Protein AF-A0A1G0LLL1-F1 (afdb_monomer_lite)

Sequence (115 aa):
MPLNSSVRENGEIIITSGDRLTIENAADFARLAREALTSSKSVEVEFDAEVEIDLTGMQIICSACKSAAASGRSFTYRGSKPQGLDKIIAASGAERTGICKHNNESTCIWFGGAK

Foldseek 3Di:
DDWDWDADPVREIETECPQECEPVCVVVVLVVLVVRLVRGLHYEYEYDQNRAYAPSSLVSLLVSLLVSQVVNGDYYYDDDDHVNQVVRLVVVVQADDAFDPSNVRDGDVRRYDDD

Radius of gyration: 13.0 Å; chains: 1; bounding box: 35×29×30 Å

Secondary structure (DSSP, 8-state):
---EEEE-TTS-EEEE--SEESTTTHHHHHHHHHHHHHH-SEEEEEPPTT-EE-HHHHHHHHHHHHHHHHTT-EEEEESSPPHHHHHHHHHHT----SEETTTTTEEBTTTB---

Structure (mmCIF, N/CA/C/O backbone):
data_AF-A0A1G0LLL1-F1
#
_entry.id   AF-A0A1G0LLL1-F1
#
loop_
_atom_site.group_PDB
_atom_site.id
_atom_site.type_symbol
_atom_site.label_atom_id
_atom_site.label_alt_id
_atom_site.label_comp_id
_atom_site.label_asym_id
_atom_site.label_entity_id
_atom_site.label_seq_id
_atom_site.pdbx_PDB_ins_code
_atom_site.Cartn_x
_atom_site.Cartn_y
_atom_site.Cartn_z
_atom_site.occupancy
_atom_site.B_iso_or_equiv
_atom_site.auth_seq_id
_atom_site.auth_comp_id
_atom_site.auth_asym_id
_atom_site.auth_atom_id
_atom_site.pdbx_PDB_model_num
ATOM 1 N N . MET A 1 1 ? -0.999 5.108 -14.574 1.00 67.31 1 MET A N 1
ATOM 2 C CA . MET A 1 1 ? -2.004 6.111 -14.098 1.00 67.31 1 MET A CA 1
ATOM 3 C C . MET A 1 1 ? -1.399 6.962 -12.977 1.00 67.31 1 MET A C 1
ATOM 5 O O . MET A 1 1 ? -0.451 6.484 -12.370 1.00 67.31 1 MET A O 1
ATOM 9 N N . PRO A 1 2 ? -1.879 8.185 -12.667 1.00 83.19 2 PRO A N 1
ATOM 10 C CA . PRO A 1 2 ? -1.361 8.941 -11.526 1.00 83.19 2 PRO A CA 1
ATOM 11 C C . PRO A 1 2 ? -1.886 8.385 -10.197 1.00 83.19 2 PRO A C 1
ATOM 13 O O . PRO A 1 2 ? -3.046 7.978 -10.097 1.00 83.19 2 PRO A O 1
ATOM 16 N N . LEU A 1 3 ? -1.037 8.430 -9.173 1.00 90.12 3 LEU A N 1
ATOM 17 C CA . LEU A 1 3 ? -1.390 8.112 -7.794 1.00 90.12 3 LEU A CA 1
ATOM 18 C C . LEU A 1 3 ? -2.528 9.033 -7.304 1.00 90.12 3 LEU A C 1
ATOM 20 O O . LEU A 1 3 ? -2.406 10.258 -7.355 1.00 90.12 3 LEU A O 1
ATOM 24 N N . ASN A 1 4 ? -3.631 8.457 -6.821 1.00 95.00 4 ASN A N 1
ATOM 25 C CA . ASN A 1 4 ? -4.787 9.204 -6.314 1.00 95.00 4 ASN A CA 1
ATOM 26 C C . ASN A 1 4 ? -5.577 8.397 -5.270 1.00 95.00 4 ASN A C 1
ATOM 28 O O . ASN A 1 4 ? -5.233 7.256 -4.958 1.00 95.00 4 ASN A O 1
ATOM 32 N N . SER A 1 5 ? -6.634 9.000 -4.718 1.00 95.88 5 SER A N 1
ATOM 33 C CA . SER A 1 5 ? -7.599 8.290 -3.878 1.00 95.88 5 SER A CA 1
ATOM 34 C C . SER A 1 5 ? -9.036 8.706 -4.185 1.00 95.88 5 SER A C 1
ATOM 36 O O . SER A 1 5 ? -9.280 9.860 -4.538 1.00 95.88 5 SER A O 1
ATOM 38 N N . SER A 1 6 ? -9.982 7.786 -4.009 1.00 96.50 6 SER A N 1
ATOM 39 C CA . SER A 1 6 ? -11.421 8.008 -4.172 1.00 96.50 6 SER A CA 1
ATOM 40 C C . SER A 1 6 ? -12.202 7.444 -2.985 1.00 96.50 6 SER A C 1
ATOM 42 O O . SER A 1 6 ? -11.753 6.504 -2.330 1.00 96.50 6 SER A O 1
ATOM 44 N N . VAL A 1 7 ? -13.369 8.023 -2.699 1.00 96.69 7 VAL A N 1
ATOM 45 C CA . VAL A 1 7 ? -14.257 7.594 -1.608 1.00 96.69 7 VAL A CA 1
ATOM 46 C C . VAL A 1 7 ? -15.496 6.930 -2.206 1.00 96.69 7 VAL A C 1
ATOM 48 O O . VAL A 1 7 ? -16.117 7.476 -3.116 1.00 96.69 7 VAL A O 1
ATOM 51 N N . ARG A 1 8 ? -15.855 5.748 -1.706 1.00 94.75 8 ARG A N 1
ATOM 52 C CA . ARG A 1 8 ? -17.081 5.018 -2.060 1.00 94.75 8 ARG A CA 1
ATOM 53 C C . ARG A 1 8 ? -18.255 5.486 -1.192 1.00 94.75 8 ARG A C 1
ATOM 55 O O . ARG A 1 8 ? -18.061 6.013 -0.101 1.00 94.75 8 ARG A O 1
ATOM 62 N N . GLU A 1 9 ? -19.485 5.217 -1.630 1.00 92.00 9 GLU A N 1
ATOM 63 C CA . GLU A 1 9 ? -20.710 5.563 -0.880 1.00 92.00 9 GLU A CA 1
ATOM 64 C C . GLU A 1 9 ? -20.760 4.944 0.529 1.00 92.00 9 GLU A C 1
ATOM 66 O O . GLU A 1 9 ? -21.301 5.540 1.455 1.00 92.00 9 GLU A O 1
ATOM 71 N N . ASN A 1 10 ? -20.149 3.770 0.716 1.00 92.31 10 ASN A N 1
ATOM 72 C CA . ASN A 1 10 ? -20.046 3.084 2.008 1.00 92.31 10 ASN A CA 1
ATOM 73 C C . ASN A 1 10 ? -18.925 3.637 2.920 1.00 92.31 10 ASN A C 1
ATOM 75 O O . ASN A 1 10 ? -18.676 3.077 3.987 1.00 92.31 10 ASN A O 1
ATOM 79 N N . GLY A 1 11 ? -18.229 4.701 2.503 1.00 94.00 11 GLY A N 1
ATOM 80 C CA . GLY A 1 11 ? -17.121 5.316 3.236 1.00 94.00 11 GLY A CA 1
ATOM 81 C C . GLY A 1 11 ? -15.769 4.612 3.080 1.00 94.00 11 GLY A C 1
ATOM 82 O O . GLY A 1 11 ? -14.795 5.037 3.700 1.00 94.00 11 GLY A O 1
ATOM 83 N N . GLU A 1 12 ? -15.672 3.553 2.274 1.00 96.88 12 GLU A N 1
ATOM 84 C CA . GLU A 1 12 ? -14.394 2.933 1.907 1.00 96.88 12 GLU A CA 1
ATOM 85 C C . GLU A 1 12 ? -13.560 3.879 1.039 1.00 96.88 12 GLU A C 1
ATOM 87 O O . GLU A 1 12 ? -14.090 4.552 0.151 1.00 96.88 12 GLU A O 1
ATOM 92 N N . ILE A 1 13 ? -12.249 3.918 1.280 1.00 98.38 13 ILE A N 1
ATOM 93 C CA . ILE A 1 13 ? -11.316 4.700 0.464 1.00 98.38 13 ILE A CA 1
ATOM 94 C C . ILE A 1 13 ? -10.486 3.757 -0.400 1.00 98.38 13 ILE A C 1
ATOM 96 O O . ILE A 1 13 ? -9.875 2.820 0.109 1.00 98.38 13 ILE A O 1
ATOM 100 N N . ILE A 1 14 ? -10.427 4.036 -1.701 1.00 97.81 14 ILE A N 1
ATOM 101 C CA . ILE A 1 14 ? -9.565 3.324 -2.647 1.00 97.81 14 ILE A CA 1
ATOM 102 C C . ILE A 1 14 ? -8.410 4.233 -3.029 1.00 97.81 14 ILE A C 1
ATOM 104 O O . ILE A 1 14 ? -8.640 5.335 -3.520 1.00 97.81 14 ILE A O 1
ATOM 108 N N . ILE A 1 15 ? -7.185 3.760 -2.837 1.00 97.75 15 ILE A N 1
ATOM 109 C CA . ILE A 1 15 ? -5.958 4.400 -3.308 1.00 97.75 15 ILE A CA 1
ATOM 110 C C . ILE A 1 15 ? -5.537 3.695 -4.593 1.00 97.75 15 ILE A C 1
ATOM 112 O O . ILE A 1 15 ? -5.243 2.503 -4.563 1.00 97.75 15 ILE A O 1
ATOM 116 N N . THR A 1 16 ? -5.470 4.405 -5.715 1.00 96.31 16 THR A N 1
ATOM 117 C CA . THR A 1 16 ? -4.892 3.839 -6.940 1.00 96.31 16 THR A CA 1
ATOM 118 C C . THR A 1 16 ? -3.383 4.038 -6.896 1.00 96.31 16 THR A C 1
ATOM 120 O O . THR A 1 16 ? -2.953 5.188 -6.800 1.00 96.31 16 THR A O 1
ATOM 123 N N . SER A 1 17 ? -2.577 2.976 -6.987 1.00 93.38 17 SER A N 1
ATOM 124 C CA . SER A 1 17 ? -1.107 3.063 -6.866 1.00 93.38 17 SER A CA 1
ATOM 125 C C . SER A 1 17 ? -0.455 3.937 -7.935 1.00 93.38 17 SER A C 1
ATOM 127 O O . SER A 1 17 ? 0.611 4.499 -7.712 1.00 93.38 17 SER A O 1
ATOM 129 N N . GLY A 1 18 ? -1.093 4.021 -9.102 1.00 92.62 18 GLY A N 1
ATOM 130 C CA . GLY A 1 18 ? -0.440 4.466 -10.319 1.00 92.62 18 GLY A CA 1
ATOM 131 C C . GLY A 1 18 ? 0.526 3.421 -10.878 1.00 92.62 18 GL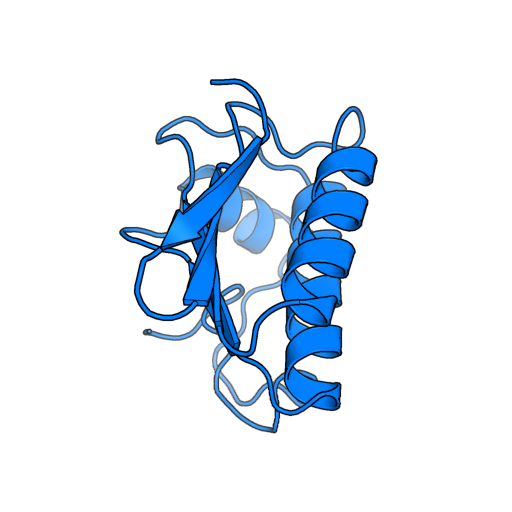Y A C 1
ATOM 132 O O . GLY A 1 18 ? 0.503 2.264 -10.459 1.00 92.62 18 GLY A O 1
ATOM 133 N N . ASP A 1 19 ? 1.347 3.830 -11.841 1.00 94.94 19 ASP A N 1
ATOM 134 C CA . ASP A 1 19 ? 2.285 2.956 -12.566 1.00 94.94 19 ASP A CA 1
ATOM 135 C C . ASP A 1 19 ? 3.591 2.667 -11.811 1.00 94.94 19 ASP A C 1
ATOM 137 O O . ASP A 1 19 ? 4.329 1.754 -12.174 1.00 94.94 19 ASP A O 1
ATOM 141 N N . ARG A 1 20 ? 3.892 3.419 -10.752 1.00 95.62 20 ARG A N 1
ATOM 142 C CA . ARG A 1 20 ? 5.109 3.260 -9.953 1.00 95.62 20 ARG A CA 1
ATOM 143 C C . ARG A 1 20 ? 4.774 3.382 -8.474 1.00 95.62 20 ARG A C 1
ATOM 145 O O . ARG A 1 20 ? 3.992 4.241 -8.078 1.00 95.62 20 ARG A O 1
ATOM 152 N N . LEU A 1 21 ? 5.418 2.568 -7.656 1.00 96.81 21 LEU A N 1
ATOM 153 C CA . LEU A 1 21 ? 5.509 2.713 -6.212 1.00 96.81 21 LEU A CA 1
ATOM 154 C C . LEU A 1 21 ? 6.959 2.425 -5.811 1.00 96.81 21 LEU A C 1
ATOM 156 O O . LEU A 1 21 ? 7.299 1.346 -5.320 1.00 96.81 21 LEU A O 1
ATOM 160 N N . THR A 1 22 ? 7.816 3.399 -6.091 1.00 97.12 22 THR A N 1
ATOM 161 C CA . THR A 1 22 ? 9.268 3.337 -5.900 1.00 97.12 22 THR A CA 1
ATOM 162 C C . THR A 1 22 ? 9.730 4.452 -4.973 1.00 97.12 22 THR A C 1
ATOM 164 O O . THR A 1 22 ? 8.937 5.308 -4.586 1.00 97.12 22 THR A O 1
ATOM 167 N N . ILE A 1 23 ? 11.013 4.499 -4.621 1.00 97.06 23 ILE A N 1
ATOM 168 C CA . ILE A 1 23 ? 11.592 5.556 -3.781 1.00 97.06 23 ILE A CA 1
ATOM 169 C C . ILE A 1 23 ? 11.255 6.983 -4.255 1.00 97.06 23 ILE A C 1
ATOM 171 O O . ILE A 1 23 ? 11.136 7.886 -3.429 1.00 97.06 23 ILE A O 1
ATOM 175 N N . GLU A 1 24 ? 11.048 7.181 -5.560 1.00 96.25 24 GLU A N 1
ATOM 176 C CA . GLU A 1 24 ? 10.748 8.483 -6.168 1.00 96.25 24 GLU A CA 1
ATOM 177 C C . GLU A 1 24 ? 9.362 9.022 -5.783 1.00 96.25 24 GLU A C 1
ATOM 179 O O . GLU A 1 24 ? 9.202 10.231 -5.634 1.00 96.25 24 GLU A O 1
ATOM 184 N N . ASN A 1 25 ? 8.364 8.148 -5.603 1.00 94.38 25 ASN A N 1
ATOM 185 C CA . ASN A 1 25 ? 6.966 8.540 -5.361 1.00 94.38 25 ASN A CA 1
ATOM 186 C C . ASN A 1 25 ? 6.316 7.862 -4.137 1.00 94.38 25 ASN A C 1
ATOM 188 O O . ASN A 1 25 ? 5.175 8.144 -3.766 1.00 94.38 25 ASN A O 1
ATOM 192 N N . ALA A 1 26 ? 7.075 7.015 -3.451 1.00 95.44 26 ALA A N 1
ATOM 193 C CA . ALA A 1 26 ? 6.731 6.339 -2.211 1.00 95.44 26 ALA A CA 1
ATOM 194 C C . ALA A 1 26 ? 6.191 7.296 -1.133 1.00 95.44 26 ALA A C 1
ATOM 196 O O . ALA A 1 26 ? 5.244 6.963 -0.415 1.00 95.44 26 ALA A O 1
ATOM 197 N N . ALA A 1 27 ? 6.767 8.497 -1.023 1.00 96.25 27 ALA A N 1
ATOM 198 C CA . ALA A 1 27 ? 6.351 9.495 -0.041 1.00 96.25 27 ALA A CA 1
ATOM 199 C C . ALA A 1 27 ? 4.897 9.954 -0.247 1.00 96.25 27 ALA A C 1
ATOM 201 O O . ALA A 1 27 ? 4.161 10.120 0.731 1.00 96.25 27 ALA A O 1
ATOM 202 N N . ASP A 1 28 ? 4.460 10.097 -1.500 1.00 96.69 28 ASP A N 1
ATOM 203 C CA . ASP A 1 28 ? 3.085 10.483 -1.814 1.00 96.69 28 ASP A CA 1
ATOM 204 C C . ASP A 1 28 ? 2.104 9.366 -1.470 1.00 96.69 28 ASP A C 1
ATOM 206 O O . ASP A 1 28 ? 1.057 9.624 -0.872 1.00 96.69 28 ASP A O 1
ATOM 210 N N . PHE A 1 29 ? 2.467 8.113 -1.756 1.00 97.44 29 PHE A N 1
ATOM 211 C CA . PHE A 1 29 ? 1.650 6.969 -1.363 1.00 97.44 29 PHE A CA 1
ATOM 212 C C . PHE A 1 29 ? 1.551 6.856 0.162 1.00 97.44 29 PHE A C 1
ATOM 214 O O . PHE A 1 29 ? 0.459 6.670 0.695 1.00 97.44 29 PHE A O 1
ATOM 221 N N . ALA A 1 30 ? 2.657 7.043 0.891 1.00 98.06 30 ALA A N 1
ATOM 222 C CA . ALA A 1 30 ? 2.648 7.052 2.354 1.00 98.06 30 ALA A CA 1
ATOM 223 C C . ALA A 1 30 ? 1.742 8.154 2.921 1.00 98.06 30 ALA A C 1
ATOM 225 O O . ALA A 1 30 ? 1.027 7.933 3.904 1.00 98.06 30 ALA A O 1
ATOM 226 N N . ARG A 1 31 ? 1.760 9.342 2.306 1.00 97.88 31 ARG A N 1
ATOM 227 C CA . ARG A 1 31 ? 0.882 10.453 2.679 1.00 97.88 31 ARG A CA 1
ATOM 228 C C . ARG A 1 31 ? -0.589 10.084 2.462 1.00 97.88 31 ARG A C 1
ATOM 230 O O . ARG A 1 31 ? -1.360 10.190 3.415 1.00 97.88 31 ARG A O 1
ATOM 237 N N . LEU A 1 32 ? -0.953 9.589 1.277 1.00 97.62 32 LEU A N 1
ATOM 238 C CA . LEU A 1 32 ? -2.327 9.176 0.966 1.00 97.62 32 LEU A CA 1
ATOM 239 C C . LEU A 1 32 ? -2.807 8.030 1.858 1.00 97.62 32 LEU A C 1
ATOM 241 O O . LEU A 1 32 ? -3.914 8.091 2.382 1.00 97.62 32 LEU A O 1
ATOM 245 N N . ALA A 1 33 ? -1.974 7.014 2.093 1.00 98.00 33 ALA A N 1
ATOM 246 C CA . ALA A 1 33 ? -2.311 5.900 2.974 1.00 98.00 33 ALA A CA 1
ATOM 247 C C . ALA A 1 33 ? -2.608 6.379 4.400 1.00 98.00 33 ALA A C 1
ATOM 249 O O . ALA A 1 33 ? -3.587 5.950 5.007 1.00 98.00 33 ALA A O 1
ATOM 250 N N . ARG A 1 34 ? -1.810 7.313 4.929 1.00 97.94 34 ARG A N 1
ATOM 251 C CA . ARG A 1 34 ? -2.033 7.894 6.260 1.00 97.94 34 ARG A CA 1
ATOM 252 C C . ARG A 1 34 ? -3.316 8.725 6.325 1.00 97.94 34 ARG A C 1
ATOM 254 O O . ARG A 1 34 ? -4.057 8.615 7.302 1.00 97.94 34 ARG A O 1
ATOM 261 N N . GLU A 1 35 ? -3.578 9.551 5.315 1.00 97.81 35 GLU A N 1
ATOM 262 C CA . GLU A 1 35 ? -4.807 10.351 5.218 1.00 97.81 35 GLU A CA 1
ATOM 263 C C . GLU A 1 35 ? -6.043 9.442 5.127 1.00 97.81 35 GLU A C 1
ATOM 265 O O . GLU A 1 35 ? -6.977 9.584 5.917 1.00 97.81 35 GLU A O 1
ATOM 270 N N . ALA A 1 36 ? -6.011 8.438 4.248 1.00 97.88 36 ALA A N 1
ATOM 271 C CA . ALA A 1 36 ? -7.090 7.472 4.071 1.00 97.88 36 ALA A CA 1
ATOM 272 C C . ALA A 1 36 ? -7.361 6.673 5.351 1.00 97.88 36 ALA A C 1
ATOM 274 O O . ALA A 1 36 ? -8.507 6.561 5.787 1.00 97.88 36 ALA A O 1
ATOM 275 N N . LEU A 1 37 ? -6.304 6.177 6.002 1.00 97.81 37 LEU A N 1
ATOM 276 C CA . LEU A 1 37 ? -6.421 5.458 7.268 1.00 97.81 37 LEU A CA 1
ATOM 277 C C . LEU A 1 37 ? -6.862 6.362 8.416 1.00 97.81 37 LEU A C 1
ATOM 279 O O . LEU A 1 37 ? -7.336 5.852 9.416 1.00 97.81 37 LEU A O 1
ATOM 283 N N . THR A 1 38 ? -6.736 7.683 8.324 1.00 97.00 38 THR A N 1
ATOM 284 C CA . THR A 1 38 ? -7.313 8.579 9.338 1.00 97.00 38 THR A CA 1
ATOM 285 C C . THR A 1 38 ? -8.822 8.718 9.136 1.00 97.00 38 THR A C 1
ATOM 287 O O . THR A 1 38 ? -9.577 8.692 10.110 1.00 97.00 38 THR A O 1
ATOM 290 N N . SER A 1 39 ? -9.252 8.796 7.876 1.00 96.50 39 SER A N 1
ATOM 291 C CA . SER A 1 39 ? -10.620 9.138 7.476 1.00 96.50 39 SER A CA 1
ATOM 292 C C . SER A 1 39 ? -11.564 7.944 7.305 1.00 96.50 39 SER A C 1
ATOM 294 O O . SER A 1 39 ? -12.776 8.130 7.365 1.00 96.50 39 SER A O 1
ATOM 296 N N . SER A 1 40 ? -11.051 6.725 7.108 1.00 97.69 40 SER A N 1
ATOM 297 C CA . SER A 1 40 ? -11.876 5.530 6.897 1.00 97.69 40 SER A CA 1
ATOM 298 C C . SER A 1 40 ? -11.455 4.341 7.757 1.00 97.69 40 SER A C 1
ATOM 300 O O . SER A 1 40 ? -10.309 4.212 8.188 1.00 97.69 40 SER A O 1
ATOM 302 N N . LYS A 1 41 ? -12.420 3.452 8.014 1.00 96.81 41 LYS A N 1
ATOM 303 C CA . LYS A 1 41 ? -12.182 2.143 8.635 1.00 96.81 41 LYS A CA 1
ATOM 304 C C . LYS A 1 41 ? -11.673 1.107 7.634 1.00 96.81 41 LYS A C 1
ATOM 306 O O . LYS A 1 41 ? -11.016 0.168 8.074 1.00 96.81 41 LYS A O 1
ATOM 311 N N . SER A 1 42 ? -11.973 1.279 6.343 1.00 96.88 42 SER A N 1
ATOM 312 C CA . SER A 1 42 ? -11.550 0.380 5.268 1.00 96.88 42 SER A CA 1
ATOM 313 C C . SER A 1 42 ? -10.842 1.153 4.173 1.00 96.88 42 SER A C 1
ATOM 315 O O . SER A 1 42 ? -11.411 2.069 3.574 1.00 96.88 42 SER A O 1
ATOM 317 N N . VAL A 1 43 ? -9.592 0.776 3.930 1.00 98.19 43 VAL A N 1
ATOM 318 C CA . VAL A 1 43 ? -8.774 1.322 2.855 1.00 98.19 43 VAL A CA 1
ATOM 319 C C . VAL A 1 43 ? -8.306 0.176 1.970 1.00 98.19 43 VAL A C 1
ATOM 321 O O . VAL A 1 43 ? -7.733 -0.807 2.450 1.00 98.19 43 VAL A O 1
ATOM 324 N N . GLU A 1 44 ? -8.528 0.314 0.670 1.00 97.56 44 GLU A N 1
ATOM 325 C CA . GLU A 1 44 ? -8.042 -0.623 -0.335 1.00 97.56 44 GLU A CA 1
ATOM 326 C C . GLU A 1 44 ? -7.054 0.051 -1.280 1.00 97.56 44 GLU A C 1
ATOM 328 O O . GLU A 1 44 ? -7.208 1.216 -1.639 1.00 97.56 44 GLU A O 1
ATOM 333 N N . VAL A 1 45 ? -6.041 -0.693 -1.709 1.00 97.44 45 VAL A N 1
ATOM 334 C CA . VAL A 1 45 ? -5.128 -0.280 -2.772 1.00 97.44 45 VAL A CA 1
ATOM 335 C C . VAL A 1 45 ? -5.528 -0.987 -4.055 1.00 97.44 45 VAL A C 1
ATOM 337 O O . VAL A 1 45 ? -5.580 -2.215 -4.102 1.00 97.44 45 VAL A O 1
ATOM 340 N N . GLU A 1 46 ? -5.805 -0.221 -5.096 1.00 96.38 46 GLU A N 1
ATOM 341 C CA . GLU A 1 46 ? -5.978 -0.735 -6.448 1.00 96.38 46 GLU A CA 1
ATOM 342 C C . GLU A 1 46 ? -4.679 -0.508 -7.216 1.00 96.38 46 GLU A C 1
ATOM 344 O O . GLU A 1 46 ? -4.203 0.624 -7.338 1.00 96.38 46 GLU A O 1
ATOM 349 N N . PHE A 1 47 ? -4.075 -1.596 -7.683 1.00 95.50 47 PHE A N 1
ATOM 350 C CA . PHE A 1 47 ? -2.813 -1.527 -8.402 1.00 95.50 47 PHE A CA 1
ATOM 351 C C . PHE A 1 47 ? -3.032 -1.423 -9.902 1.00 95.50 47 PHE A C 1
ATOM 353 O O . PHE A 1 47 ? -3.897 -2.097 -10.461 1.00 95.50 47 PHE A O 1
ATOM 360 N N . ASP A 1 48 ? -2.189 -0.624 -10.552 1.00 94.25 48 ASP A N 1
ATOM 361 C CA . ASP A 1 48 ? -1.991 -0.746 -11.992 1.00 94.25 48 ASP A CA 1
ATOM 362 C C . ASP A 1 48 ? -1.399 -2.135 -12.304 1.00 94.25 48 ASP A C 1
ATOM 364 O O . ASP A 1 48 ? -0.617 -2.681 -11.519 1.00 94.25 48 ASP A O 1
ATOM 368 N N . ALA A 1 49 ? -1.795 -2.733 -13.428 1.00 88.75 49 ALA A N 1
ATOM 369 C CA . ALA A 1 49 ? -1.401 -4.096 -13.781 1.00 88.75 49 ALA A CA 1
ATOM 370 C C . ALA A 1 49 ? 0.121 -4.237 -13.945 1.00 88.75 49 ALA A C 1
ATOM 372 O O . ALA A 1 49 ? 0.685 -5.277 -13.599 1.00 88.75 49 ALA A O 1
ATOM 373 N N . GLU A 1 50 ? 0.778 -3.181 -14.429 1.00 93.31 50 GLU A N 1
ATOM 374 C CA . GLU A 1 50 ? 2.220 -3.144 -14.685 1.00 93.31 50 GLU A CA 1
ATOM 375 C C . GLU A 1 50 ? 2.976 -2.282 -13.666 1.00 93.31 50 GLU A C 1
ATOM 377 O O . GLU A 1 50 ? 4.094 -1.848 -13.937 1.00 93.31 50 GLU A O 1
ATOM 382 N N . VAL A 1 51 ? 2.387 -2.045 -12.485 1.00 96.06 51 VAL A N 1
ATOM 383 C CA . VAL A 1 51 ? 3.009 -1.210 -11.453 1.00 96.06 51 VAL A CA 1
ATOM 384 C C . VAL A 1 51 ? 4.432 -1.681 -11.119 1.00 96.06 51 VAL A C 1
ATOM 386 O O . VAL A 1 51 ? 4.671 -2.834 -10.737 1.00 96.06 51 VAL A O 1
ATOM 389 N N . GLU A 1 52 ? 5.390 -0.767 -11.231 1.00 96.88 52 GLU A N 1
ATOM 390 C CA . GLU A 1 52 ? 6.761 -0.979 -10.780 1.00 96.88 52 GLU A CA 1
ATOM 391 C C . GLU A 1 52 ? 6.827 -0.772 -9.265 1.00 96.88 52 GLU A C 1
ATOM 393 O O . GLU A 1 52 ? 6.422 0.276 -8.767 1.00 96.88 52 GLU A O 1
ATOM 398 N N . ILE A 1 53 ? 7.331 -1.755 -8.517 1.00 97.56 53 ILE A N 1
ATOM 399 C CA . ILE A 1 53 ? 7.425 -1.680 -7.054 1.00 97.56 53 ILE A CA 1
ATOM 400 C C . ILE A 1 53 ? 8.843 -2.040 -6.625 1.00 97.56 53 ILE A C 1
ATOM 402 O O . ILE A 1 53 ? 9.349 -3.104 -6.983 1.00 97.56 53 ILE A O 1
A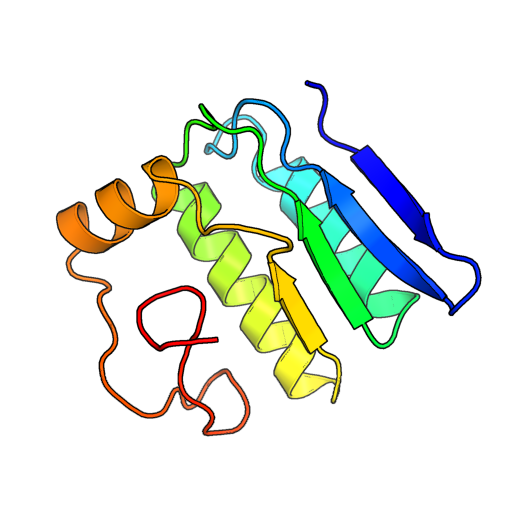TOM 406 N N . ASP A 1 54 ? 9.460 -1.172 -5.826 1.00 97.31 54 ASP A N 1
ATOM 407 C CA . ASP A 1 54 ? 10.762 -1.423 -5.213 1.00 97.31 54 ASP A CA 1
ATOM 408 C C . ASP A 1 54 ? 10.652 -1.724 -3.708 1.00 97.31 54 ASP A C 1
ATOM 410 O O . ASP A 1 54 ? 9.568 -1.832 -3.121 1.00 97.31 54 ASP A O 1
ATOM 414 N N . LEU A 1 55 ? 11.812 -1.877 -3.065 1.00 97.25 55 LEU A N 1
ATOM 415 C CA . LEU A 1 55 ? 11.900 -2.162 -1.638 1.00 97.25 55 LEU A CA 1
ATOM 416 C C . LEU A 1 55 ? 11.227 -1.075 -0.782 1.00 97.25 55 LEU A C 1
ATOM 418 O O . LEU A 1 55 ? 10.598 -1.398 0.227 1.00 97.25 55 LEU A O 1
ATOM 422 N N . THR A 1 56 ? 11.328 0.196 -1.170 1.00 97.69 56 THR A N 1
ATOM 423 C CA . THR A 1 56 ? 10.720 1.312 -0.439 1.00 97.69 56 THR A CA 1
ATOM 424 C C . THR A 1 56 ? 9.198 1.257 -0.535 1.00 97.69 56 THR A C 1
ATOM 426 O O . THR A 1 56 ? 8.518 1.368 0.489 1.00 97.69 56 THR A O 1
ATOM 429 N N . GLY A 1 57 ? 8.653 0.999 -1.726 1.00 97.25 57 GLY A N 1
ATOM 430 C CA . GLY A 1 57 ? 7.217 0.793 -1.917 1.00 97.25 57 GLY A CA 1
ATOM 431 C C . GLY A 1 57 ? 6.670 -0.352 -1.063 1.00 97.25 57 GLY A C 1
ATOM 432 O O . GLY A 1 57 ? 5.700 -0.186 -0.315 1.00 97.25 57 GLY A O 1
ATOM 433 N N . MET A 1 58 ? 7.359 -1.494 -1.087 1.00 96.44 58 MET A N 1
ATOM 434 C CA . MET A 1 58 ? 7.036 -2.659 -0.260 1.00 96.44 58 MET A CA 1
ATOM 435 C C . MET A 1 58 ? 7.048 -2.325 1.244 1.00 96.44 58 MET A C 1
ATOM 437 O O . MET A 1 58 ? 6.113 -2.666 1.976 1.00 96.44 58 MET A O 1
ATOM 441 N N . GLN A 1 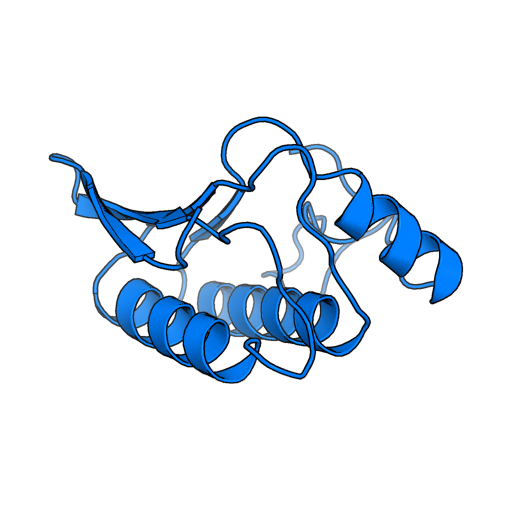59 ? 8.079 -1.630 1.731 1.00 96.62 59 GLN A N 1
ATOM 442 C CA . GLN A 1 59 ? 8.187 -1.240 3.141 1.00 96.62 59 GLN A CA 1
ATOM 443 C C . GLN A 1 59 ? 7.048 -0.316 3.583 1.00 96.62 59 GLN A C 1
ATOM 445 O O . GLN A 1 59 ? 6.537 -0.461 4.698 1.00 96.62 59 GLN A O 1
ATOM 450 N N . ILE A 1 60 ? 6.606 0.598 2.717 1.00 97.69 60 ILE A N 1
ATOM 451 C CA . ILE A 1 60 ? 5.496 1.505 3.025 1.00 97.69 60 ILE A CA 1
ATOM 452 C C . ILE A 1 60 ? 4.170 0.753 3.103 1.00 97.69 60 ILE A C 1
ATOM 454 O O . ILE A 1 60 ? 3.402 1.010 4.029 1.00 97.69 60 ILE A O 1
ATOM 458 N N . ILE A 1 61 ? 3.924 -0.220 2.221 1.00 97.06 61 ILE A N 1
ATOM 459 C CA . ILE A 1 61 ? 2.754 -1.109 2.317 1.00 97.06 61 ILE A CA 1
ATOM 460 C C . ILE A 1 61 ? 2.733 -1.825 3.676 1.00 97.06 61 ILE A C 1
ATOM 462 O O . ILE A 1 61 ? 1.710 -1.833 4.363 1.00 97.06 61 ILE A O 1
ATOM 466 N N . CYS A 1 62 ? 3.871 -2.381 4.106 1.00 95.94 62 CYS A N 1
ATOM 467 C CA . CYS A 1 62 ? 3.984 -3.039 5.411 1.00 95.94 62 CYS A CA 1
ATOM 468 C C . CYS A 1 62 ? 3.712 -2.069 6.571 1.00 95.94 62 CYS A C 1
ATOM 470 O O . CYS A 1 62 ? 2.969 -2.390 7.501 1.00 95.94 62 CYS A O 1
ATOM 472 N N . SER A 1 63 ? 4.279 -0.862 6.499 1.00 97.06 63 SER A N 1
ATOM 473 C CA . SER A 1 63 ? 4.071 0.192 7.493 1.00 97.06 63 SER A CA 1
ATOM 474 C C . SER A 1 63 ? 2.597 0.604 7.586 1.00 97.06 63 SER A C 1
ATOM 476 O O . SER A 1 63 ? 2.036 0.638 8.681 1.00 97.06 63 SER A O 1
ATOM 478 N N . ALA A 1 64 ? 1.932 0.820 6.447 1.00 97.50 64 ALA A N 1
ATOM 479 C CA . ALA A 1 64 ? 0.512 1.157 6.383 1.00 97.50 64 ALA A CA 1
ATOM 480 C C . ALA A 1 64 ? -0.372 0.033 6.949 1.00 97.50 64 ALA A C 1
ATOM 482 O O . ALA A 1 64 ? -1.248 0.301 7.770 1.00 97.50 64 ALA A O 1
ATOM 483 N N . CYS A 1 65 ? -0.090 -1.228 6.599 1.00 96.38 65 CYS A N 1
ATOM 484 C CA . CYS A 1 65 ? -0.763 -2.394 7.177 1.00 96.38 65 CYS A CA 1
ATOM 485 C C . CYS A 1 65 ? -0.622 -2.427 8.707 1.00 96.38 65 CYS A C 1
ATOM 487 O O . CYS A 1 65 ? -1.607 -2.628 9.418 1.00 96.38 65 CYS A O 1
ATOM 489 N N . LYS A 1 66 ? 0.587 -2.169 9.223 1.00 95.88 66 LYS A N 1
ATOM 490 C CA . LYS A 1 66 ? 0.852 -2.097 10.665 1.00 95.88 66 LYS A CA 1
ATOM 491 C C . LYS A 1 66 ? 0.074 -0.969 11.344 1.00 95.88 66 LYS A C 1
ATOM 493 O O . LYS A 1 66 ? -0.505 -1.179 12.409 1.00 95.88 66 LYS A O 1
ATOM 498 N N . SER A 1 67 ? 0.043 0.220 10.746 1.00 96.56 67 SER A N 1
ATOM 499 C CA . SER A 1 67 ? -0.712 1.366 11.266 1.00 96.56 67 SER A CA 1
ATOM 500 C C . SER A 1 67 ? -2.223 1.127 11.263 1.00 96.56 67 SER A C 1
ATOM 502 O O . SER A 1 67 ? -2.907 1.515 12.214 1.00 96.56 67 SER A O 1
ATOM 504 N N . ALA A 1 68 ? -2.740 0.466 10.225 1.00 96.75 68 ALA A N 1
ATOM 505 C CA . ALA A 1 68 ? -4.142 0.083 10.134 1.00 96.75 68 ALA A CA 1
ATOM 506 C C . ALA A 1 68 ? -4.514 -0.893 11.257 1.00 96.75 68 ALA A C 1
ATOM 508 O O . ALA A 1 68 ? -5.433 -0.616 12.029 1.00 96.75 68 ALA A O 1
ATOM 509 N N . ALA A 1 69 ? -3.722 -1.956 11.424 1.00 95.06 69 ALA A N 1
ATOM 510 C CA . ALA A 1 69 ? -3.908 -2.954 12.469 1.00 95.06 69 ALA A CA 1
ATOM 511 C C . ALA A 1 69 ? -3.910 -2.331 13.876 1.00 95.06 69 ALA A C 1
ATOM 513 O O . ALA A 1 69 ? -4.851 -2.551 14.641 1.00 95.06 69 ALA A O 1
ATOM 514 N N . ALA A 1 70 ? -2.929 -1.469 14.173 1.00 94.69 70 ALA A N 1
ATOM 515 C CA . ALA A 1 70 ? -2.824 -0.759 15.451 1.00 94.69 70 ALA A CA 1
ATOM 516 C C . ALA A 1 70 ? -4.025 0.157 15.752 1.00 94.69 70 ALA A C 1
ATOM 518 O O . ALA A 1 70 ? -4.281 0.476 16.910 1.00 94.69 70 ALA A O 1
ATOM 519 N N . SER A 1 71 ? -4.762 0.573 14.720 1.00 94.50 71 SER A N 1
ATOM 520 C CA . SER A 1 71 ? -5.939 1.436 14.848 1.00 94.50 71 SER A CA 1
ATOM 521 C C . SER A 1 71 ? -7.270 0.691 14.690 1.00 94.50 71 SER A C 1
ATOM 523 O O . SER A 1 71 ? -8.313 1.337 14.612 1.00 94.50 71 SER A O 1
ATOM 525 N N . GLY A 1 72 ? -7.256 -0.643 14.578 1.00 94.50 72 GLY A N 1
ATOM 526 C CA . GLY A 1 72 ? -8.463 -1.439 14.325 1.00 94.50 72 GLY A CA 1
ATOM 527 C C . GLY A 1 72 ? -9.114 -1.174 12.959 1.00 94.50 72 GLY A C 1
ATOM 528 O O . GLY A 1 72 ? -10.334 -1.260 12.835 1.00 94.50 72 GLY A O 1
ATOM 529 N N . ARG A 1 73 ? -8.317 -0.810 11.947 1.00 95.62 73 ARG A N 1
ATOM 530 C CA . ARG A 1 73 ? -8.747 -0.520 10.567 1.00 95.62 73 ARG A CA 1
ATOM 531 C C . ARG A 1 73 ? -8.235 -1.593 9.608 1.00 95.62 73 ARG A C 1
ATOM 533 O O . ARG A 1 73 ? -7.236 -2.251 9.901 1.00 95.62 73 ARG A O 1
ATOM 540 N N . SER A 1 74 ? -8.874 -1.743 8.450 1.00 95.00 74 SER A N 1
ATOM 541 C CA . SER A 1 74 ? -8.399 -2.621 7.376 1.00 95.00 74 SER A CA 1
ATOM 542 C C . SER A 1 74 ? -7.594 -1.848 6.332 1.00 95.00 74 SER A C 1
ATOM 544 O O . SER A 1 74 ? -7.958 -0.749 5.916 1.00 95.00 74 SER A O 1
ATOM 546 N N . PHE A 1 75 ? -6.492 -2.459 5.899 1.00 96.69 75 PHE A N 1
ATOM 547 C CA . PHE A 1 75 ? -5.679 -2.006 4.776 1.00 96.69 75 PHE A CA 1
ATOM 548 C C . PHE A 1 75 ? -5.387 -3.205 3.877 1.00 96.69 75 PHE A C 1
ATOM 550 O O . PHE A 1 75 ? -4.587 -4.075 4.237 1.00 96.69 75 PHE A O 1
ATOM 557 N N . THR A 1 76 ? -6.082 -3.288 2.744 1.00 95.62 76 THR A N 1
ATOM 558 C CA . THR A 1 76 ? -5.994 -4.432 1.822 1.00 95.62 76 THR A CA 1
ATOM 559 C C . THR A 1 76 ? -5.778 -3.979 0.382 1.00 95.62 76 THR A C 1
ATOM 561 O O . THR A 1 76 ? -5.650 -2.786 0.126 1.00 95.62 76 THR A O 1
ATOM 564 N N . TYR A 1 77 ? -5.691 -4.911 -0.563 1.00 95.12 77 TYR A N 1
ATOM 565 C CA . TYR A 1 77 ? -5.697 -4.596 -1.989 1.00 95.12 77 TYR A CA 1
ATOM 566 C C . TYR A 1 77 ? -6.992 -5.062 -2.647 1.00 95.12 77 TYR A C 1
ATOM 568 O O . TYR A 1 77 ? -7.587 -6.067 -2.243 1.00 95.12 77 TYR A O 1
ATOM 576 N N . ARG A 1 78 ? -7.409 -4.334 -3.679 1.00 93.38 78 ARG A N 1
ATOM 577 C CA . ARG A 1 78 ? -8.534 -4.676 -4.543 1.00 93.38 78 ARG A CA 1
ATOM 578 C C . ARG A 1 78 ? -8.034 -5.470 -5.746 1.00 93.38 78 ARG A C 1
ATOM 580 O O . ARG A 1 78 ? -7.008 -5.140 -6.328 1.00 93.38 78 ARG A O 1
ATOM 587 N N . GLY A 1 79 ? -8.782 -6.502 -6.128 1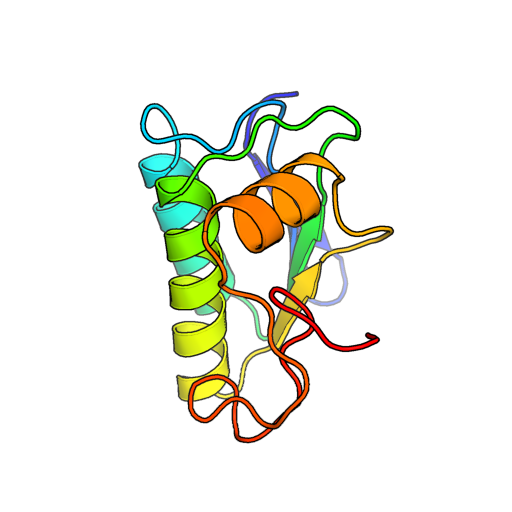.00 90.50 79 GLY A N 1
ATOM 588 C CA . GLY A 1 79 ? -8.414 -7.366 -7.247 1.00 90.50 79 GLY A CA 1
ATOM 589 C C . GLY A 1 79 ? -7.210 -8.253 -6.928 1.00 90.50 79 GLY A C 1
ATOM 590 O O . GLY A 1 79 ? -7.111 -8.813 -5.835 1.00 90.50 79 GLY A O 1
ATOM 591 N N . SER A 1 80 ? -6.322 -8.411 -7.906 1.00 88.81 80 SER A N 1
ATOM 592 C CA . SER A 1 80 ? -5.139 -9.264 -7.798 1.00 88.81 80 SER A CA 1
ATOM 593 C C . SER A 1 80 ? -3.945 -8.503 -7.233 1.00 88.81 80 SER A C 1
ATOM 595 O O . SER A 1 80 ? -3.759 -7.316 -7.490 1.00 88.81 80 SER A O 1
ATOM 597 N N . LYS A 1 81 ? -3.094 -9.216 -6.495 1.00 89.94 81 LYS A N 1
ATOM 598 C CA . LYS A 1 81 ? -1.799 -8.688 -6.070 1.00 89.94 81 LYS A CA 1
ATOM 599 C C . LYS A 1 81 ? -0.919 -8.439 -7.311 1.00 89.94 81 LYS A C 1
ATOM 601 O O . LYS A 1 81 ? -0.881 -9.308 -8.184 1.00 89.94 81 LYS A O 1
ATOM 606 N N . PRO A 1 82 ? -0.232 -7.288 -7.425 1.00 93.25 82 PRO A N 1
ATOM 607 C CA . PRO A 1 82 ? 0.553 -6.978 -8.613 1.00 93.25 82 PRO A CA 1
ATOM 608 C C . PRO A 1 82 ? 1.822 -7.829 -8.666 1.00 93.25 82 PRO A C 1
ATOM 610 O O . PRO A 1 82 ? 2.487 -8.042 -7.649 1.00 93.25 82 PRO A O 1
ATOM 613 N N . GLN A 1 83 ? 2.216 -8.241 -9.872 1.00 93.31 83 GLN A N 1
ATOM 614 C CA . GLN A 1 83 ? 3.421 -9.050 -10.079 1.00 93.31 83 GLN A CA 1
ATOM 615 C C . GLN A 1 83 ? 4.693 -8.336 -9.587 1.00 93.31 83 GLN A C 1
ATOM 617 O O . GLN A 1 83 ? 5.630 -8.989 -9.130 1.00 93.31 83 GLN A O 1
ATOM 622 N N . GLY A 1 84 ? 4.732 -6.999 -9.659 1.00 94.31 84 GLY A N 1
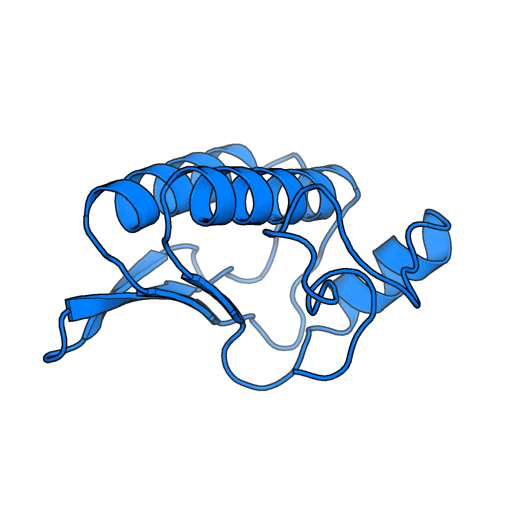ATOM 623 C CA . GLY A 1 84 ? 5.827 -6.195 -9.109 1.00 94.31 84 GLY A CA 1
ATOM 624 C C . GLY A 1 84 ? 6.034 -6.435 -7.611 1.00 94.31 84 GLY A C 1
ATOM 625 O O . GLY A 1 84 ? 7.169 -6.607 -7.169 1.00 94.31 84 GLY A O 1
ATOM 626 N N . LEU A 1 85 ? 4.942 -6.558 -6.846 1.00 94.81 85 LEU A N 1
ATOM 627 C CA . LEU A 1 85 ? 5.008 -6.852 -5.415 1.00 94.81 85 LEU A CA 1
ATOM 628 C C . LEU A 1 85 ? 5.507 -8.283 -5.160 1.00 94.81 85 LEU A C 1
ATOM 630 O O . LEU A 1 85 ? 6.357 -8.482 -4.299 1.00 94.81 85 LEU A O 1
ATOM 634 N N . ASP A 1 86 ? 5.041 -9.271 -5.930 1.00 93.75 86 ASP A N 1
ATOM 635 C CA . ASP A 1 86 ? 5.546 -10.651 -5.831 1.00 93.75 86 ASP A CA 1
ATOM 636 C C . ASP A 1 86 ? 7.052 -10.743 -6.094 1.00 93.75 86 ASP A C 1
ATOM 638 O O . ASP A 1 86 ? 7.782 -11.390 -5.342 1.00 93.75 86 ASP A O 1
ATOM 642 N N . LYS A 1 87 ? 7.532 -10.053 -7.134 1.00 94.81 87 LYS A N 1
ATOM 643 C CA . LYS A 1 87 ? 8.952 -10.038 -7.502 1.00 94.81 87 LYS A CA 1
ATOM 644 C C . LYS A 1 87 ? 9.822 -9.456 -6.393 1.00 94.81 87 LYS A C 1
ATOM 646 O O . LYS A 1 87 ? 10.845 -10.053 -6.069 1.00 94.81 87 LYS A O 1
ATOM 651 N N . ILE A 1 88 ? 9.437 -8.320 -5.806 1.00 96.00 88 ILE A N 1
ATOM 652 C CA . ILE A 1 88 ? 10.248 -7.692 -4.754 1.00 96.00 88 ILE A CA 1
ATOM 653 C C . ILE A 1 88 ? 10.192 -8.469 -3.436 1.00 96.00 88 ILE A C 1
ATOM 655 O O . ILE A 1 88 ? 11.208 -8.554 -2.747 1.00 96.00 88 ILE A O 1
ATOM 659 N N . ILE A 1 89 ? 9.057 -9.096 -3.104 1.00 94.88 89 ILE A N 1
ATOM 660 C CA . ILE A 1 89 ? 8.961 -10.001 -1.950 1.00 94.88 89 ILE A CA 1
ATOM 661 C C . ILE A 1 89 ? 9.962 -11.145 -2.117 1.00 94.88 89 ILE A C 1
ATOM 663 O O . ILE A 1 89 ? 10.786 -11.347 -1.227 1.00 94.88 89 ILE A O 1
ATOM 667 N N . ALA A 1 90 ? 9.954 -11.807 -3.278 1.00 94.44 90 ALA A N 1
ATOM 668 C CA . ALA A 1 90 ? 10.865 -12.911 -3.559 1.00 94.44 90 ALA A CA 1
ATOM 669 C C . ALA A 1 90 ? 12.335 -12.487 -3.598 1.00 94.44 90 ALA A C 1
ATOM 671 O O . ALA A 1 90 ? 13.199 -13.138 -3.014 1.00 94.44 90 ALA A O 1
ATOM 672 N N . ALA A 1 91 ? 12.635 -11.354 -4.234 1.00 95.12 91 ALA A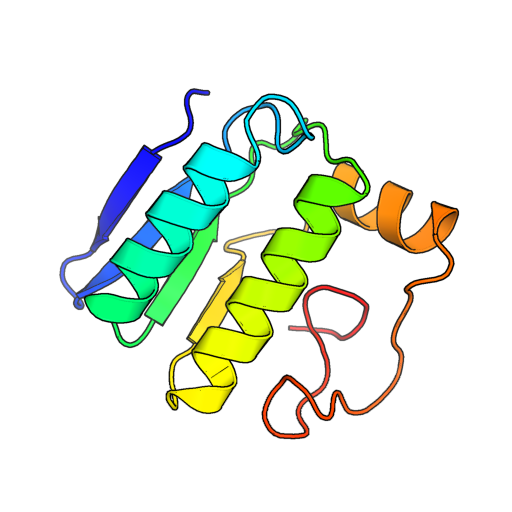 N 1
ATOM 673 C CA . ALA A 1 91 ? 13.996 -10.832 -4.302 1.00 95.12 91 ALA A CA 1
ATOM 674 C C . ALA A 1 91 ? 14.544 -10.402 -2.929 1.00 95.12 91 ALA A C 1
ATOM 676 O O . ALA A 1 91 ? 15.754 -10.439 -2.715 1.00 95.12 91 ALA A O 1
ATOM 677 N N . SER A 1 92 ? 13.673 -9.987 -2.003 1.00 94.44 92 SER A N 1
ATOM 678 C CA . SER A 1 92 ? 14.059 -9.553 -0.654 1.00 94.44 92 SER A CA 1
ATOM 679 C C . SER A 1 92 ? 13.989 -10.657 0.405 1.00 94.44 92 SER A C 1
ATOM 681 O O . SER A 1 92 ? 14.412 -10.421 1.538 1.00 94.44 92 SER A O 1
ATOM 683 N N . GLY A 1 93 ? 13.470 -11.844 0.067 1.00 92.50 93 GLY A N 1
ATOM 684 C CA . GLY A 1 93 ? 13.230 -12.925 1.028 1.00 92.50 93 GLY A CA 1
ATOM 685 C C . GLY A 1 93 ? 12.181 -12.560 2.083 1.00 92.50 93 GLY A C 1
ATOM 686 O O . GLY A 1 93 ? 12.263 -13.008 3.229 1.00 92.50 93 GLY A O 1
ATOM 687 N N . ALA A 1 94 ? 11.249 -11.668 1.738 1.00 90.75 94 ALA A N 1
ATOM 688 C CA . ALA A 1 94 ? 10.252 -11.142 2.664 1.00 90.75 94 ALA A CA 1
ATOM 689 C C . ALA A 1 94 ? 8.979 -12.001 2.730 1.00 90.75 94 ALA A C 1
ATOM 691 O O . ALA A 1 94 ? 8.014 -11.597 3.391 1.00 90.75 94 ALA A O 1
ATOM 692 N N . GLU A 1 95 ? 8.958 -13.162 2.062 1.00 90.81 95 GLU A N 1
ATOM 693 C CA . GLU A 1 95 ? 7.823 -14.076 2.061 1.00 90.81 95 GLU A CA 1
ATOM 694 C C . GLU A 1 95 ? 7.368 -14.411 3.479 1.00 90.81 95 GLU A C 1
ATOM 696 O O . GLU A 1 95 ? 8.152 -14.738 4.376 1.00 90.81 95 GLU A O 1
ATOM 701 N N . ARG A 1 96 ? 6.051 -14.390 3.674 1.00 85.88 96 ARG A N 1
ATOM 702 C CA . ARG A 1 96 ? 5.423 -14.831 4.914 1.00 85.88 96 ARG A CA 1
ATOM 703 C C . ARG A 1 96 ? 4.476 -15.989 4.661 1.00 85.88 96 ARG A C 1
ATOM 705 O O . ARG A 1 96 ? 3.635 -15.946 3.782 1.00 85.88 96 ARG A O 1
ATOM 712 N N . THR A 1 97 ? 4.582 -17.024 5.480 1.00 79.94 97 THR A N 1
ATOM 713 C CA . THR A 1 97 ? 3.680 -18.188 5.443 1.00 79.94 97 THR A CA 1
ATOM 714 C C . THR A 1 97 ? 2.887 -18.354 6.739 1.00 79.94 97 THR A C 1
ATOM 716 O O . THR A 1 97 ? 2.102 -19.287 6.869 1.00 79.94 97 THR A O 1
ATOM 719 N N . GLY A 1 98 ? 3.069 -17.444 7.702 1.00 79.56 98 GLY A N 1
ATOM 720 C CA . GLY A 1 98 ? 2.467 -17.529 9.028 1.00 79.56 98 GLY A CA 1
ATOM 721 C C . GLY A 1 98 ? 1.900 -16.209 9.541 1.00 79.56 98 GLY A C 1
ATOM 722 O O . GLY A 1 98 ? 1.797 -15.208 8.828 1.00 79.56 98 GLY A O 1
ATOM 723 N N . ILE A 1 99 ? 1.550 -16.229 10.825 1.00 84.50 99 ILE A N 1
ATOM 724 C CA . ILE A 1 99 ? 0.939 -15.111 11.539 1.00 84.50 99 ILE A CA 1
ATOM 725 C C . ILE A 1 99 ? 1.850 -13.874 11.528 1.00 84.50 99 ILE A C 1
ATOM 727 O O . ILE A 1 99 ? 3.046 -13.932 11.834 1.00 84.50 99 ILE A O 1
ATOM 731 N N . CYS A 1 100 ? 1.269 -12.714 11.224 1.00 88.06 100 CYS A N 1
ATOM 732 C CA . CYS A 1 100 ? 1.956 -11.437 11.298 1.00 88.06 100 CYS A CA 1
ATOM 733 C C . CYS A 1 100 ? 1.625 -10.702 12.602 1.00 88.06 100 CYS A C 1
ATOM 735 O O . CYS A 1 100 ? 0.541 -10.150 12.772 1.00 88.06 100 CYS A O 1
ATOM 737 N N . LYS A 1 101 ? 2.619 -10.593 13.493 1.00 86.69 101 LYS A N 1
ATOM 738 C CA . LYS A 1 101 ? 2.530 -9.802 14.739 1.00 86.69 101 LYS A CA 1
ATOM 739 C C . LYS A 1 101 ? 2.244 -8.312 14.514 1.00 86.69 101 LYS A C 1
ATOM 741 O O . LYS A 1 101 ? 1.878 -7.607 15.443 1.00 86.69 101 LYS A O 1
ATOM 746 N N . HIS A 1 102 ? 2.447 -7.817 13.295 1.00 85.56 102 HIS A N 1
ATOM 747 C CA . HIS A 1 102 ? 2.158 -6.433 12.923 1.00 85.56 102 HIS A CA 1
ATOM 748 C C . HIS A 1 102 ? 0.786 -6.264 12.266 1.00 85.56 102 HIS A C 1
ATOM 750 O O . HIS A 1 102 ? 0.413 -5.140 11.974 1.00 85.56 102 HIS A O 1
ATOM 756 N N . ASN A 1 103 ? 0.040 -7.349 12.050 1.00 86.50 103 ASN A N 1
ATOM 757 C CA . ASN A 1 103 ? -1.285 -7.334 11.438 1.00 86.50 103 ASN A CA 1
ATOM 758 C C . ASN A 1 103 ? -2.312 -8.035 12.341 1.00 86.50 103 ASN A C 1
ATOM 760 O O . ASN A 1 103 ? -2.989 -8.958 11.899 1.00 86.50 103 ASN A O 1
ATOM 764 N N . ASN A 1 104 ? -2.368 -7.663 13.626 1.00 84.19 104 ASN A N 1
ATOM 765 C CA . ASN A 1 104 ? -3.296 -8.237 14.616 1.00 84.19 104 ASN A CA 1
ATOM 766 C C . ASN A 1 104 ? -3.316 -9.773 14.622 1.00 84.19 104 ASN A C 1
ATOM 768 O O . ASN A 1 104 ? -4.373 -10.394 14.615 1.00 84.19 104 ASN A O 1
ATOM 772 N N . GLU A 1 105 ? -2.131 -10.379 14.551 1.00 83.94 105 GLU A N 1
ATOM 773 C CA . GLU A 1 105 ? -1.948 -11.833 14.520 1.00 83.94 105 GLU A CA 1
ATOM 774 C C . GLU A 1 105 ? -2.659 -12.558 13.357 1.00 83.94 105 GLU A C 1
ATOM 776 O O . GLU A 1 105 ? -2.799 -13.778 13.356 1.00 83.94 105 GLU A O 1
ATOM 781 N N . SER A 1 106 ? -3.035 -11.826 12.309 1.00 83.19 106 SER A N 1
ATOM 782 C CA . SER A 1 106 ? -3.582 -12.391 11.076 1.00 83.19 106 SER A CA 1
ATOM 783 C C . SER A 1 106 ? -2.471 -12.735 10.083 1.00 83.19 106 SER A C 1
ATOM 785 O O . SER A 1 106 ? -1.367 -12.176 10.123 1.00 83.19 106 SER A O 1
ATOM 787 N N . THR A 1 107 ? -2.760 -13.640 9.148 1.00 85.19 107 THR A N 1
ATOM 788 C CA . THR A 1 107 ? -1.874 -13.915 8.009 1.00 85.19 107 THR A CA 1
ATOM 789 C C . THR A 1 107 ? -1.699 -12.643 7.170 1.00 85.19 107 THR A C 1
ATOM 791 O O . THR A 1 107 ? -2.626 -11.847 7.008 1.00 85.19 107 THR A O 1
ATOM 794 N N . CYS A 1 108 ? -0.488 -12.391 6.670 1.00 89.69 108 CYS A N 1
ATOM 795 C CA . CYS A 1 108 ? -0.191 -11.160 5.943 1.00 89.69 108 CYS A CA 1
ATOM 796 C C . CYS A 1 108 ? -0.524 -11.294 4.454 1.00 89.69 108 CYS A C 1
ATOM 798 O O . CYS A 1 108 ? 0.315 -11.718 3.668 1.00 89.69 108 CYS A O 1
ATOM 800 N N . ILE A 1 109 ? -1.702 -10.830 4.038 1.00 91.19 109 ILE A N 1
ATOM 801 C CA . ILE A 1 109 ? -2.117 -10.868 2.622 1.00 91.19 109 ILE A CA 1
ATOM 802 C C . ILE A 1 109 ? -1.131 -10.164 1.666 1.00 91.19 109 ILE A C 1
ATOM 804 O O . ILE A 1 109 ? -1.100 -10.460 0.475 1.00 91.19 109 ILE A O 1
ATOM 808 N N . TRP A 1 110 ? -0.328 -9.230 2.187 1.00 93.19 110 TRP A N 1
ATOM 809 C CA . TRP A 1 110 ? 0.633 -8.430 1.431 1.00 93.19 110 TRP A CA 1
ATOM 810 C C . TRP A 1 110 ? 1.926 -9.190 1.114 1.00 93.19 110 TRP A C 1
ATOM 812 O O . TRP A 1 110 ? 2.390 -9.141 -0.018 1.00 93.19 110 TRP A O 1
ATOM 822 N N . PHE A 1 111 ? 2.485 -9.907 2.094 1.00 91.00 111 PHE A N 1
ATOM 823 C CA . PHE A 1 111 ? 3.811 -10.545 2.011 1.00 91.00 111 PHE A CA 1
ATOM 824 C C . PHE A 1 111 ? 3.741 -12.071 1.895 1.00 91.00 111 PHE A C 1
ATOM 826 O O . PHE A 1 111 ? 4.757 -12.732 1.715 1.00 91.00 111 PHE A O 1
ATOM 833 N N . GLY A 1 112 ? 2.544 -12.640 1.995 1.00 76.12 112 GLY A N 1
ATOM 834 C CA . GLY A 1 112 ? 2.291 -14.059 1.819 1.00 76.12 112 GLY A CA 1
ATOM 835 C C . GLY A 1 112 ? 1.188 -14.538 2.765 1.00 76.12 112 GLY A C 1
ATOM 836 O O . GLY A 1 112 ? 1.225 -14.357 3.986 1.00 76.12 112 GLY A O 1
ATOM 837 N N . GLY A 1 113 ? 0.146 -15.075 2.141 1.00 66.94 113 GLY A N 1
ATOM 838 C CA . GLY A 1 113 ? -1.154 -15.362 2.732 1.00 66.94 113 GLY A CA 1
ATOM 839 C C . GLY A 1 113 ? -2.232 -15.218 1.664 1.00 66.94 113 GLY A C 1
ATOM 840 O O . GLY A 1 113 ? -2.194 -14.262 0.890 1.00 66.94 113 GLY A O 1
ATOM 841 N N . ALA A 1 114 ? -3.169 -16.165 1.592 1.00 62.66 114 ALA A N 1
ATOM 842 C CA . ALA A 1 114 ? -4.380 -15.970 0.797 1.00 62.66 114 ALA A CA 1
ATOM 843 C C . ALA A 1 114 ? -5.228 -14.855 1.438 1.00 62.66 114 ALA A C 1
ATOM 845 O O . ALA A 1 114 ? -5.243 -14.740 2.667 1.00 62.66 114 ALA A O 1
ATOM 846 N N . LYS A 1 115 ? -5.867 -14.021 0.607 1.00 62.00 115 LYS A N 1
ATOM 847 C CA . LYS A 1 115 ? -6.877 -13.053 1.058 1.00 62.00 115 LYS A CA 1
ATOM 848 C C . LYS A 1 115 ? -8.144 -13.786 1.488 1.00 62.00 115 LYS A C 1
ATOM 850 O O . LYS A 1 115 ? -8.477 -14.794 0.825 1.00 62.00 115 LYS A O 1
#

pLDDT: mean 92.87, std 6.99, range [62.0, 98.38]